Protein AF-A0A8T7DUD0-F1 (afdb_monomer_lite)

Radius of gyration: 13.98 Å; chains: 1; bounding box: 34×34×35 Å

Structure (mmCIF, N/CA/C/O backbone):
data_AF-A0A8T7DUD0-F1
#
_entry.id   AF-A0A8T7DUD0-F1
#
loop_
_atom_site.group_PDB
_atom_site.id
_atom_site.type_symbol
_atom_site.label_atom_id
_atom_site.label_alt_id
_atom_site.label_comp_id
_atom_site.label_asym_id
_atom_site.label_entity_id
_atom_site.label_seq_id
_atom_site.pdbx_PDB_ins_code
_atom_site.Cartn_x
_atom_site.Cartn_y
_atom_site.Cartn_z
_atom_site.occupancy
_atom_site.B_iso_or_equiv
_atom_site.auth_seq_id
_atom_site.auth_comp_id
_atom_site.auth_asym_id
_atom_site.auth_atom_id
_atom_site.pdbx_PDB_model_num
ATOM 1 N N . ILE A 1 1 ? -6.629 -14.025 -6.669 1.00 96.06 1 ILE A N 1
ATOM 2 C CA . ILE A 1 1 ? -5.928 -13.449 -5.497 1.00 96.06 1 ILE A CA 1
ATOM 3 C C . ILE A 1 1 ? -5.402 -14.623 -4.691 1.00 96.06 1 ILE A C 1
ATOM 5 O O . ILE A 1 1 ? -6.141 -15.592 -4.557 1.00 96.06 1 ILE A O 1
ATOM 9 N N . ARG A 1 2 ? -4.147 -14.584 -4.237 1.00 96.81 2 ARG A N 1
ATOM 10 C CA . ARG A 1 2 ? -3.570 -15.613 -3.361 1.00 96.81 2 ARG A CA 1
ATOM 11 C C . ARG A 1 2 ? -3.365 -14.993 -1.989 1.00 96.81 2 ARG A C 1
ATOM 13 O O . ARG A 1 2 ? -2.739 -13.949 -1.926 1.00 96.81 2 ARG A O 1
ATOM 20 N N . TYR A 1 3 ? -3.888 -15.617 -0.942 1.00 97.06 3 TYR A N 1
ATOM 21 C CA . TYR A 1 3 ? -3.708 -15.143 0.430 1.00 97.06 3 TYR A CA 1
ATOM 22 C C . TYR A 1 3 ? -2.426 -15.726 1.051 1.00 97.06 3 TYR A C 1
ATOM 24 O O . TYR A 1 3 ? -2.022 -16.822 0.651 1.00 97.06 3 TYR A O 1
ATOM 32 N N . PRO A 1 4 ? -1.788 -15.017 2.001 1.00 95.69 4 PRO A N 1
ATOM 33 C CA . PRO A 1 4 ? -0.630 -15.523 2.736 1.00 95.69 4 PRO A CA 1
ATOM 34 C C . PRO A 1 4 ? -0.976 -16.743 3.600 1.00 95.69 4 PRO A C 1
ATOM 36 O O . PRO A 1 4 ? -2.082 -16.853 4.140 1.00 95.69 4 PRO A O 1
ATOM 39 N N . GLU A 1 5 ? -0.006 -17.645 3.758 1.00 90.50 5 GLU A N 1
ATOM 40 C CA . GLU A 1 5 ? -0.090 -18.748 4.717 1.00 90.50 5 GLU A CA 1
ATOM 41 C C . GLU A 1 5 ? -0.125 -18.167 6.140 1.00 90.50 5 GLU A C 1
ATOM 43 O O . GLU A 1 5 ? 0.747 -17.391 6.515 1.00 90.50 5 GLU A O 1
ATOM 48 N N . GLY A 1 6 ? -1.170 -18.480 6.913 1.00 90.69 6 GLY A N 1
ATOM 49 C CA . GLY A 1 6 ? -1.410 -17.874 8.235 1.00 90.69 6 GLY A CA 1
ATOM 50 C C . GLY A 1 6 ? -2.392 -16.693 8.248 1.00 90.69 6 GLY A C 1
ATOM 51 O O . GLY A 1 6 ? -2.708 -16.174 9.319 1.00 90.69 6 GLY A O 1
ATOM 52 N N . GLY A 1 7 ? -2.938 -16.315 7.088 1.00 95.31 7 GLY A N 1
ATOM 53 C CA . GLY A 1 7 ? -3.961 -15.275 6.978 1.00 95.31 7 GLY A CA 1
ATOM 54 C C . GLY A 1 7 ? -3.394 -13.858 6.892 1.00 95.31 7 GLY A C 1
ATOM 55 O O . GLY A 1 7 ? -2.193 -13.624 6.989 1.00 95.31 7 GLY A O 1
ATOM 56 N N . ILE A 1 8 ? -4.277 -12.893 6.635 1.00 97.62 8 ILE A N 1
ATOM 57 C CA . ILE A 1 8 ? -3.888 -11.499 6.408 1.00 97.62 8 ILE A CA 1
ATOM 58 C C . ILE A 1 8 ? -3.551 -10.848 7.749 1.00 97.62 8 ILE A C 1
ATOM 60 O O . ILE A 1 8 ? -4.408 -10.737 8.623 1.00 97.62 8 ILE A O 1
ATOM 64 N N . GLN A 1 9 ? -2.312 -10.388 7.882 1.00 96.25 9 GLN A N 1
ATOM 65 C CA . GLN A 1 9 ? -1.797 -9.721 9.074 1.00 96.25 9 GLN A CA 1
ATOM 66 C C . GLN A 1 9 ? -1.108 -8.413 8.678 1.00 96.25 9 GLN A C 1
ATOM 68 O O . GLN A 1 9 ? -0.718 -8.237 7.522 1.00 96.25 9 GLN A O 1
ATOM 73 N N . LEU A 1 10 ? -0.985 -7.482 9.624 1.00 98.06 10 LEU A N 1
ATOM 74 C CA . LEU A 1 10 ? -0.204 -6.261 9.432 1.00 98.06 10 LEU A CA 1
ATOM 75 C C . LEU A 1 10 ? 1.274 -6.553 9.706 1.00 98.06 10 LEU A C 1
ATOM 77 O O . LEU A 1 10 ? 1.597 -7.214 10.690 1.00 98.06 10 LEU A O 1
ATOM 81 N N . GLY A 1 11 ? 2.153 -6.066 8.831 1.00 98.12 11 GLY A N 1
ATOM 82 C CA . GLY A 1 11 ? 3.600 -6.087 9.043 1.00 98.12 11 GLY A 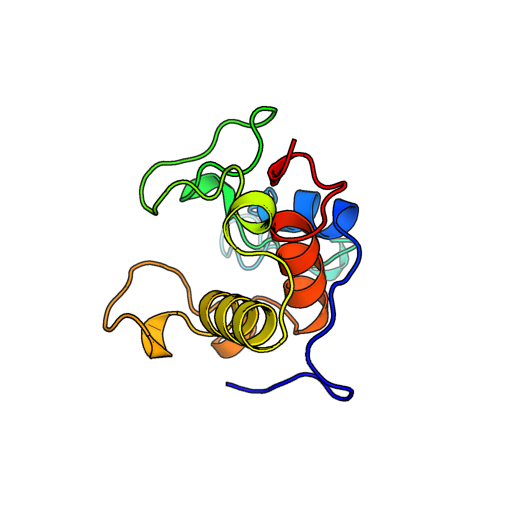CA 1
ATOM 83 C C . GLY A 1 11 ? 4.100 -4.866 9.825 1.00 98.12 11 GLY A C 1
ATOM 84 O O . GLY A 1 11 ? 3.358 -4.209 10.547 1.00 98.12 11 GLY A O 1
ATOM 85 N N . ASP A 1 12 ? 5.375 -4.528 9.640 1.00 98.50 12 ASP A N 1
ATOM 86 C CA . ASP A 1 12 ? 5.988 -3.287 10.135 1.00 98.50 12 ASP A CA 1
ATOM 87 C C . ASP A 1 12 ? 5.668 -2.088 9.218 1.00 98.50 12 ASP A C 1
ATOM 89 O O . ASP A 1 12 ? 6.030 -2.082 8.033 1.00 98.50 12 ASP A O 1
ATOM 93 N N . TRP A 1 13 ? 5.023 -1.053 9.768 1.00 98.56 13 TRP A N 1
ATOM 94 C CA . TRP A 1 13 ? 4.664 0.167 9.041 1.00 98.56 13 TRP A CA 1
ATOM 95 C C . TRP A 1 13 ? 5.878 0.976 8.567 1.00 98.56 13 TRP A C 1
ATOM 97 O O . TRP A 1 13 ? 5.764 1.702 7.577 1.00 98.56 13 TRP A O 1
ATOM 107 N N . LYS A 1 14 ? 7.037 0.871 9.228 1.00 98.31 14 LYS A N 1
ATOM 108 C CA . LYS A 1 14 ? 8.270 1.577 8.839 1.00 98.31 14 LYS A CA 1
ATOM 109 C C . LYS A 1 14 ? 8.828 1.013 7.541 1.00 98.31 14 LYS A C 1
ATOM 111 O O . LYS A 1 14 ? 9.183 1.777 6.650 1.00 98.31 14 LYS A O 1
ATOM 116 N N . ILE A 1 15 ? 8.820 -0.311 7.398 1.00 98.50 15 ILE A N 1
ATOM 117 C CA . ILE A 1 15 ? 9.162 -0.974 6.133 1.00 98.50 15 ILE A CA 1
ATOM 118 C C . ILE A 1 15 ? 8.125 -0.601 5.067 1.00 98.50 15 ILE A C 1
ATOM 120 O O . ILE A 1 15 ? 8.481 -0.211 3.954 1.00 98.50 15 ILE A O 1
ATOM 124 N N . GLY A 1 16 ? 6.837 -0.629 5.422 1.00 98.50 16 GLY A N 1
ATOM 125 C CA . GLY A 1 16 ? 5.747 -0.266 4.514 1.00 98.50 16 GLY A CA 1
ATOM 126 C C . GLY A 1 16 ? 5.851 1.154 3.972 1.00 98.50 16 GLY A C 1
ATOM 127 O O . GLY A 1 16 ? 5.592 1.389 2.794 1.00 98.50 16 GLY A O 1
ATOM 128 N N . ARG A 1 17 ? 6.284 2.093 4.813 1.00 98.06 17 ARG A N 1
ATOM 129 C CA . ARG A 1 17 ? 6.550 3.485 4.449 1.00 98.06 17 ARG A CA 1
ATOM 130 C C . ARG A 1 17 ? 7.622 3.601 3.368 1.00 98.06 17 ARG A C 1
ATOM 132 O O . ARG A 1 17 ? 7.461 4.395 2.438 1.00 98.06 17 ARG A O 1
ATOM 139 N N . GLU A 1 18 ? 8.709 2.846 3.486 1.00 97.56 18 GLU A N 1
ATOM 140 C CA . GLU A 1 18 ? 9.791 2.864 2.498 1.00 97.56 18 GLU A CA 1
ATOM 141 C C . GLU A 1 18 ? 9.383 2.157 1.204 1.00 97.56 18 GLU A C 1
ATOM 143 O O . GLU A 1 18 ? 9.602 2.698 0.120 1.00 97.56 18 GLU A O 1
ATOM 148 N N . LEU A 1 19 ? 8.676 1.028 1.293 1.00 97.94 19 LEU A N 1
ATOM 149 C CA . LEU A 1 19 ? 8.105 0.347 0.126 1.00 97.94 19 LEU A CA 1
ATOM 150 C C . LEU A 1 19 ? 7.101 1.227 -0.629 1.00 97.94 19 LEU A C 1
ATOM 152 O O . LEU A 1 19 ? 7.121 1.268 -1.858 1.00 97.94 19 LEU A O 1
ATOM 156 N N . ALA A 1 20 ? 6.243 1.956 0.087 1.00 98.19 20 ALA A N 1
ATOM 157 C CA . ALA A 1 20 ? 5.249 2.847 -0.507 1.00 98.19 20 ALA A CA 1
ATOM 158 C C . ALA A 1 20 ? 5.875 4.060 -1.217 1.00 98.19 20 ALA A C 1
ATOM 160 O O . ALA A 1 20 ? 5.265 4.623 -2.127 1.00 98.19 20 ALA A O 1
ATOM 161 N N . TRP A 1 21 ? 7.070 4.481 -0.803 1.00 97.31 21 TRP A N 1
ATOM 162 C CA . TRP A 1 21 ? 7.804 5.597 -1.404 1.00 97.31 21 TRP A CA 1
ATOM 163 C C . TRP A 1 21 ? 8.736 5.170 -2.532 1.00 97.31 21 TRP A C 1
ATOM 165 O O . TRP A 1 21 ? 8.907 5.899 -3.505 1.00 97.31 21 TRP A O 1
ATOM 175 N N . SER A 1 22 ? 9.341 3.994 -2.410 1.00 95.56 22 SER A N 1
ATOM 176 C CA . SER A 1 22 ? 10.313 3.505 -3.375 1.00 95.56 22 SER A CA 1
ATOM 177 C C . SER A 1 22 ? 9.671 3.270 -4.747 1.00 95.56 22 SER A C 1
ATOM 179 O O . SER A 1 22 ? 8.690 2.540 -4.881 1.00 95.56 22 SER A O 1
ATOM 181 N N . GLY A 1 23 ? 10.260 3.877 -5.779 1.00 93.31 23 GLY A N 1
ATOM 182 C CA . GLY A 1 23 ? 9.992 3.581 -7.190 1.00 93.31 23 GLY A CA 1
ATOM 183 C C . GLY A 1 23 ? 11.011 2.619 -7.812 1.00 93.31 23 GLY A C 1
ATOM 184 O O . GLY A 1 23 ? 11.103 2.532 -9.034 1.00 93.31 23 GLY A O 1
ATOM 185 N N . PHE A 1 24 ? 11.842 1.965 -6.993 1.00 94.06 24 PHE A N 1
ATOM 186 C CA . PHE A 1 24 ? 12.879 1.044 -7.455 1.00 94.06 24 PHE A CA 1
ATOM 187 C C . PHE A 1 24 ? 12.293 -0.310 -7.878 1.00 94.06 24 PHE A C 1
ATOM 189 O O . PHE A 1 24 ? 11.463 -0.871 -7.164 1.00 94.06 24 PHE A O 1
ATOM 196 N N . GLY A 1 25 ? 12.798 -0.874 -8.978 1.00 92.62 25 GLY A N 1
ATOM 197 C CA . GLY A 1 25 ? 12.539 -2.247 -9.394 1.00 92.62 25 GLY A CA 1
ATOM 198 C C . GLY A 1 25 ? 12.050 -2.366 -10.837 1.00 92.62 25 GLY A C 1
ATOM 199 O O . GLY A 1 25 ? 11.258 -1.560 -11.317 1.00 92.62 25 GLY A O 1
ATOM 200 N N . TYR A 1 26 ? 12.492 -3.434 -11.511 1.00 91.94 26 TYR A N 1
ATOM 201 C CA . TYR A 1 26 ? 12.010 -3.881 -12.828 1.00 91.94 26 TYR A CA 1
ATOM 202 C C . TYR A 1 26 ? 12.257 -2.902 -13.985 1.00 91.94 26 TYR A C 1
ATOM 204 O O . TYR A 1 26 ? 11.754 -3.120 -15.090 1.00 91.94 26 TYR A O 1
ATOM 212 N N . ARG A 1 27 ? 13.054 -1.846 -13.787 1.00 91.38 27 ARG A N 1
ATOM 213 C CA . ARG A 1 27 ? 13.469 -0.977 -14.891 1.00 91.38 27 ARG A CA 1
ATOM 214 C C . ARG A 1 27 ? 14.451 -1.727 -15.784 1.00 91.38 27 ARG A C 1
ATOM 216 O O . ARG A 1 27 ? 15.419 -2.318 -15.307 1.00 91.38 27 ARG A O 1
ATOM 223 N N . VAL A 1 28 ? 14.196 -1.667 -17.087 1.00 86.56 28 VAL A N 1
ATOM 224 C CA . VAL A 1 28 ? 15.050 -2.216 -18.147 1.00 86.56 28 VAL A CA 1
ATOM 225 C C . VAL A 1 28 ? 15.549 -1.064 -19.020 1.00 86.56 28 VAL A C 1
ATOM 227 O O . VAL A 1 28 ? 14.792 -0.141 -19.319 1.00 86.56 28 VAL A O 1
ATOM 230 N N . GLY A 1 29 ? 16.830 -1.067 -19.393 1.00 84.88 29 GLY A N 1
ATOM 231 C CA . GLY A 1 29 ? 17.438 0.021 -20.166 1.00 84.88 29 GLY A CA 1
ATOM 232 C C . GLY A 1 29 ? 18.954 0.077 -19.996 1.00 84.88 29 GLY A C 1
ATOM 233 O O . GLY A 1 29 ? 19.595 -0.954 -19.828 1.00 84.88 29 GLY A O 1
ATOM 234 N N . HIS A 1 30 ? 19.536 1.282 -20.001 1.00 82.25 30 HIS A N 1
ATOM 235 C CA . HIS A 1 30 ? 20.989 1.460 -19.823 1.00 82.25 30 HIS A CA 1
ATOM 2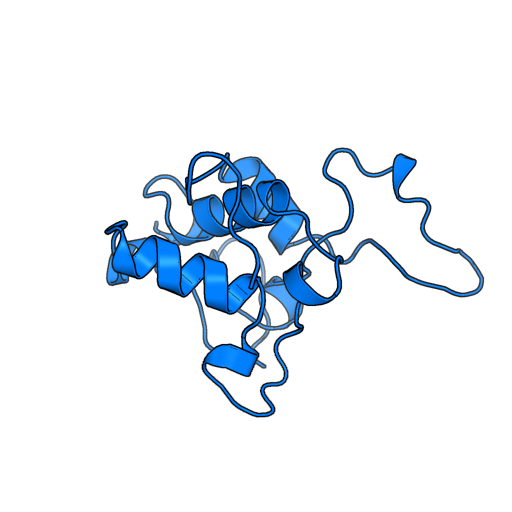36 C C . HIS A 1 30 ? 21.495 0.988 -18.448 1.00 82.25 30 HIS A C 1
ATOM 238 O O . HIS A 1 30 ? 22.669 0.663 -18.303 1.00 82.25 30 HIS A O 1
ATOM 244 N N . LYS A 1 31 ? 20.613 0.949 -17.440 1.00 84.12 31 LYS A N 1
ATOM 245 C CA . LYS A 1 31 ? 20.877 0.373 -16.120 1.00 84.12 31 LYS A CA 1
ATOM 246 C C . LYS A 1 31 ? 19.676 -0.471 -15.703 1.00 84.12 31 LYS A C 1
ATOM 248 O O . LYS A 1 31 ? 18.648 0.081 -15.317 1.00 84.12 31 LYS A O 1
ATOM 253 N N . THR A 1 32 ? 19.812 -1.787 -15.820 1.00 90.44 32 THR A N 1
ATOM 254 C CA . THR A 1 32 ? 18.816 -2.742 -15.324 1.00 90.44 32 THR A CA 1
ATOM 255 C C . THR A 1 32 ? 18.858 -2.779 -13.801 1.00 90.44 32 THR A C 1
ATOM 257 O O . THR A 1 32 ? 19.942 -2.763 -13.213 1.00 90.44 32 THR A O 1
ATOM 260 N N . ASP A 1 33 ? 17.690 -2.806 -13.163 1.00 91.62 33 ASP A N 1
ATOM 261 C CA . ASP A 1 33 ? 17.612 -2.941 -11.709 1.00 91.62 33 ASP A CA 1
ATOM 262 C C . ASP A 1 33 ? 18.059 -4.340 -11.261 1.00 91.62 33 ASP A C 1
ATOM 264 O O . ASP A 1 33 ? 17.551 -5.348 -11.748 1.00 91.62 33 ASP A O 1
ATOM 268 N N . ASP A 1 34 ? 18.981 -4.383 -10.298 1.00 89.81 34 ASP A N 1
ATOM 269 C CA . ASP A 1 34 ? 19.369 -5.596 -9.578 1.00 89.81 34 ASP A CA 1
ATOM 270 C C . ASP A 1 34 ? 18.625 -5.637 -8.242 1.00 89.81 34 ASP A C 1
ATOM 272 O O . ASP A 1 34 ? 18.926 -4.881 -7.314 1.00 89.81 34 ASP A O 1
ATOM 276 N N . HIS A 1 35 ? 17.618 -6.505 -8.152 1.00 89.00 35 HIS A N 1
ATOM 277 C CA . HIS A 1 35 ? 16.776 -6.611 -6.962 1.00 89.00 35 HIS A CA 1
ATOM 278 C C . HIS A 1 35 ? 17.516 -7.139 -5.732 1.00 89.00 35 HIS A C 1
ATOM 280 O O . HIS A 1 35 ? 17.043 -6.894 -4.626 1.00 89.00 35 HIS A O 1
ATOM 286 N N . SER A 1 36 ? 18.674 -7.791 -5.891 1.00 86.69 36 SER A N 1
ATOM 287 C CA . SER A 1 36 ? 19.479 -8.262 -4.753 1.00 86.69 36 SER A CA 1
ATOM 288 C C . SER A 1 36 ? 20.074 -7.116 -3.926 1.00 86.69 36 SER A C 1
ATOM 290 O O . SER A 1 36 ? 20.455 -7.313 -2.775 1.00 86.69 36 SER A O 1
ATOM 292 N N . LEU A 1 37 ? 20.108 -5.905 -4.490 1.00 85.81 37 LEU A N 1
ATOM 293 C CA . LEU A 1 37 ? 20.613 -4.702 -3.832 1.00 85.81 37 LEU A CA 1
ATOM 294 C C . LEU A 1 37 ? 19.555 -3.986 -2.980 1.00 85.81 37 LEU A C 1
ATOM 296 O O . LEU A 1 37 ? 19.887 -3.021 -2.291 1.00 85.81 37 LEU A O 1
ATOM 300 N N . ALA A 1 38 ? 18.289 -4.405 -3.040 1.00 87.44 38 ALA A N 1
ATOM 301 C CA . ALA A 1 38 ? 17.211 -3.789 -2.277 1.00 87.44 38 ALA A CA 1
ATOM 302 C C . ALA A 1 38 ? 16.885 -4.611 -1.029 1.00 87.44 38 ALA A C 1
ATOM 304 O O . ALA A 1 38 ? 16.337 -5.703 -1.138 1.00 87.44 38 ALA A O 1
ATOM 305 N N . GLU A 1 39 ? 17.148 -4.040 0.151 1.00 89.00 39 GLU A N 1
ATOM 306 C CA . GLU A 1 39 ? 16.913 -4.669 1.462 1.00 89.00 39 GLU A CA 1
ATOM 307 C C . GLU A 1 39 ? 15.508 -5.276 1.591 1.00 89.00 39 GLU A C 1
ATOM 309 O O . GLU A 1 39 ? 15.361 -6.424 1.994 1.00 89.00 39 GLU A O 1
ATOM 314 N N . ASN A 1 40 ? 14.485 -4.523 1.177 1.00 91.50 40 ASN A N 1
ATOM 315 C CA . ASN A 1 40 ? 13.083 -4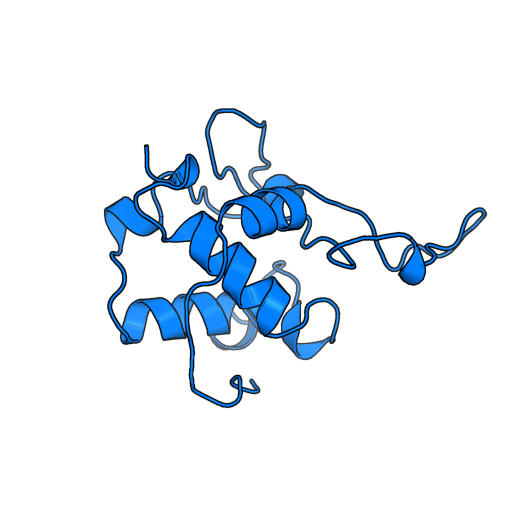.939 1.243 1.00 91.50 40 ASN A CA 1
ATOM 316 C C . ASN A 1 40 ? 12.496 -5.274 -0.138 1.00 91.50 40 ASN A C 1
ATOM 318 O O . ASN A 1 40 ? 11.279 -5.379 -0.271 1.00 91.50 40 ASN A O 1
ATOM 322 N N . GLY A 1 41 ? 13.331 -5.410 -1.174 1.00 91.56 41 GLY A N 1
ATOM 323 C CA . GLY A 1 41 ? 12.909 -5.679 -2.550 1.00 91.56 41 GLY A CA 1
ATOM 324 C C . GLY A 1 41 ? 12.334 -4.468 -3.313 1.00 91.56 41 GLY A C 1
ATOM 325 O O . GLY A 1 41 ? 12.535 -3.314 -2.921 1.00 91.56 41 GLY A O 1
ATOM 326 N N . PRO A 1 42 ? 11.652 -4.715 -4.449 1.00 93.19 42 PRO A N 1
ATOM 327 C CA . PRO A 1 42 ? 11.034 -3.678 -5.277 1.00 93.19 42 PRO A CA 1
ATOM 328 C C . PRO A 1 42 ? 9.995 -2.844 -4.522 1.00 93.19 42 PRO A C 1
ATOM 330 O O . PRO A 1 42 ? 9.265 -3.354 -3.673 1.00 93.19 42 PRO A O 1
ATOM 333 N N . GLY A 1 43 ? 9.907 -1.561 -4.859 1.00 95.00 43 GLY A N 1
ATOM 334 C CA . GLY A 1 43 ? 8.952 -0.636 -4.263 1.00 95.00 43 GLY A CA 1
ATOM 335 C C . GLY A 1 43 ? 7.573 -0.666 -4.926 1.00 95.00 43 GLY A C 1
ATOM 336 O O . GLY A 1 43 ? 7.419 -1.019 -6.095 1.00 95.00 43 GLY A O 1
ATOM 337 N N . GLY A 1 44 ? 6.552 -0.261 -4.171 1.00 96.44 44 GLY A N 1
ATOM 338 C CA . GLY A 1 44 ? 5.173 -0.140 -4.650 1.00 96.44 44 GLY A CA 1
ATOM 339 C C . GLY A 1 44 ? 4.866 1.193 -5.338 1.00 96.44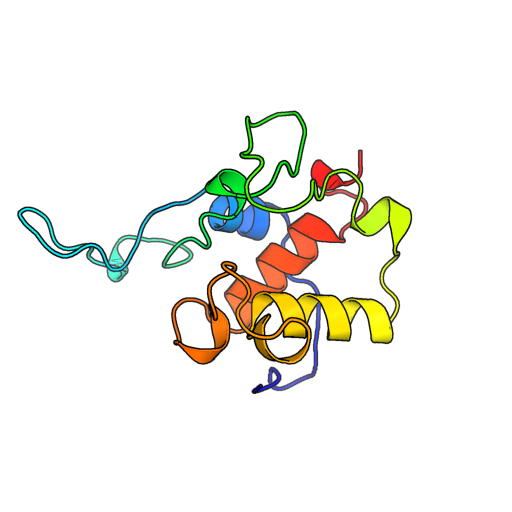 44 GLY A C 1
ATOM 340 O O . GLY A 1 44 ? 3.820 1.313 -5.975 1.00 96.44 44 GLY A O 1
ATOM 341 N N . ASN A 1 45 ? 5.749 2.193 -5.208 1.00 97.06 45 ASN A N 1
ATOM 342 C CA . ASN A 1 45 ? 5.617 3.534 -5.789 1.00 97.06 45 ASN A CA 1
ATOM 343 C C . ASN A 1 45 ? 4.252 4.211 -5.523 1.00 97.06 45 ASN A C 1
ATOM 345 O O . ASN A 1 45 ? 3.725 4.954 -6.354 1.00 97.06 45 ASN A O 1
ATOM 349 N N . CYS A 1 46 ? 3.651 3.934 -4.364 1.00 98.44 46 CYS A N 1
ATOM 350 C CA . CYS A 1 46 ? 2.300 4.353 -3.996 1.00 98.44 46 CYS A CA 1
ATOM 351 C C . CYS A 1 46 ? 2.146 5.881 -3.994 1.00 98.44 46 CYS A C 1
ATOM 353 O O . CYS A 1 46 ? 1.124 6.399 -4.450 1.00 98.44 46 CYS A O 1
ATOM 355 N N . TYR A 1 47 ? 3.175 6.598 -3.528 1.00 98.38 47 TYR A N 1
ATOM 356 C CA . TYR A 1 47 ? 3.193 8.064 -3.491 1.00 98.38 47 TYR A CA 1
ATOM 357 C C . TYR A 1 47 ? 3.097 8.713 -4.875 1.00 98.38 47 TYR A C 1
ATOM 359 O O . TYR A 1 47 ? 2.617 9.834 -4.976 1.00 98.38 47 TYR A O 1
ATOM 367 N N . ASN A 1 48 ? 3.473 8.030 -5.958 1.00 97.44 48 ASN A N 1
ATOM 368 C CA . ASN A 1 48 ? 3.352 8.595 -7.305 1.00 97.44 48 ASN A CA 1
ATOM 369 C C . ASN A 1 48 ? 1.884 8.783 -7.740 1.00 97.44 48 ASN A C 1
ATOM 371 O O . ASN A 1 48 ? 1.593 9.587 -8.623 1.00 97.44 48 ASN A O 1
ATOM 375 N N . CYS A 1 49 ? 0.953 8.058 -7.110 1.00 98.44 49 CYS A N 1
ATOM 376 C CA . CYS A 1 49 ? -0.471 8.108 -7.438 1.00 98.44 49 CYS A CA 1
ATOM 377 C C . CYS A 1 49 ? -1.341 8.647 -6.299 1.00 98.44 49 CYS A C 1
ATOM 379 O O . CYS A 1 49 ? -2.392 9.213 -6.587 1.00 98.44 49 CYS A O 1
ATOM 381 N N . HIS A 1 50 ? -0.932 8.463 -5.044 1.00 98.69 50 HIS A N 1
ATOM 382 C CA . HIS A 1 50 ? -1.732 8.785 -3.865 1.00 98.69 50 HIS A CA 1
ATOM 383 C C . HIS A 1 50 ? -0.984 9.732 -2.927 1.00 98.69 50 HIS A C 1
ATOM 385 O O . HIS A 1 50 ? 0.219 9.588 -2.720 1.00 98.69 50 HIS A O 1
ATOM 391 N N . GLN A 1 51 ? -1.713 10.625 -2.263 1.00 98.44 51 GLN A N 1
ATOM 392 C CA . GLN A 1 51 ? -1.244 11.262 -1.034 1.00 98.44 51 GLN A CA 1
ATOM 393 C C . GLN A 1 51 ? -1.459 10.307 0.149 1.00 98.44 51 GLN A C 1
ATOM 395 O O . GLN A 1 51 ? -2.589 9.870 0.365 1.00 98.44 51 GLN A O 1
ATOM 400 N N . LEU A 1 52 ? -0.403 9.976 0.907 1.00 98.38 52 LEU A N 1
ATOM 401 C CA . LEU A 1 52 ? -0.477 9.094 2.085 1.00 98.38 52 LEU A CA 1
ATOM 402 C C . LEU A 1 52 ? -0.263 9.886 3.385 1.00 98.38 52 LEU A C 1
ATOM 404 O O . LEU A 1 52 ? -1.215 10.468 3.896 1.00 98.3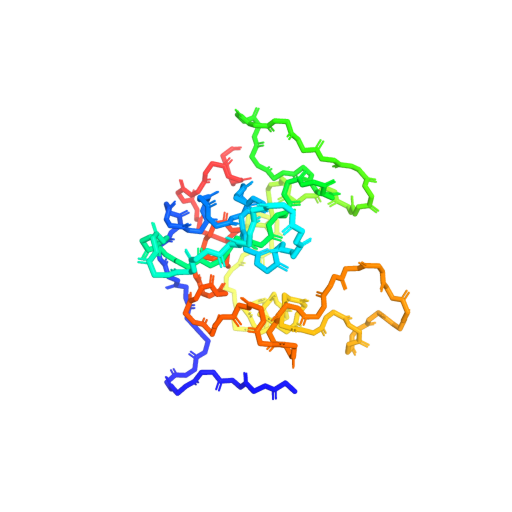8 52 LEU A O 1
ATOM 408 N N . ALA A 1 53 ? 0.958 9.945 3.918 1.00 97.31 53 ALA A N 1
ATOM 409 C CA . ALA A 1 53 ? 1.295 10.809 5.051 1.00 97.31 53 ALA A CA 1
ATOM 410 C C . ALA A 1 53 ? 1.648 12.223 4.567 1.00 97.31 53 ALA A C 1
ATOM 412 O O . ALA A 1 53 ? 1.919 12.430 3.387 1.00 97.31 53 ALA A O 1
ATOM 413 N N . THR A 1 54 ? 1.625 13.208 5.462 1.00 91.88 54 THR A N 1
ATOM 414 C CA . THR A 1 54 ? 1.835 14.631 5.125 1.00 91.88 54 THR A CA 1
ATOM 415 C C . THR A 1 54 ? 3.304 15.049 5.061 1.00 91.88 54 THR A C 1
ATOM 417 O O . THR A 1 54 ? 3.607 16.169 4.661 1.00 91.88 54 THR A O 1
ATOM 420 N N . ASP A 1 55 ? 4.226 14.158 5.420 1.00 92.56 55 ASP A N 1
ATOM 421 C CA . ASP A 1 55 ? 5.668 14.410 5.425 1.00 92.56 55 ASP A CA 1
ATOM 422 C C . ASP A 1 55 ? 6.360 14.096 4.087 1.00 92.56 55 ASP A C 1
ATOM 424 O O . ASP A 1 55 ? 7.557 14.344 3.928 1.00 92.56 55 ASP A O 1
ATOM 428 N N . ARG A 1 56 ? 5.614 13.571 3.110 1.00 93.81 56 ARG A N 1
ATOM 429 C CA . ARG A 1 56 ? 6.052 13.343 1.729 1.00 93.81 56 ARG A CA 1
ATOM 430 C C . ARG A 1 56 ? 4.975 13.833 0.762 1.00 93.81 56 ARG A C 1
ATOM 432 O O . ARG A 1 56 ? 3.782 13.650 0.997 1.00 93.81 56 ARG A O 1
ATOM 439 N N . THR A 1 57 ? 5.392 14.428 -0.351 1.00 95.31 57 THR A N 1
ATOM 440 C CA . THR A 1 57 ? 4.466 14.846 -1.412 1.00 95.31 57 THR A CA 1
ATOM 441 C C . THR A 1 57 ? 3.984 13.625 -2.186 1.00 95.31 57 THR A C 1
ATOM 443 O O . THR A 1 57 ? 4.802 12.862 -2.701 1.00 95.31 57 THR A O 1
ATOM 446 N N . GLY A 1 58 ? 2.668 13.443 -2.269 1.00 97.31 58 GLY A N 1
ATOM 447 C CA . GLY A 1 58 ? 2.037 12.414 -3.086 1.00 97.31 58 GLY A CA 1
ATOM 448 C C . GLY A 1 58 ? 1.338 12.969 -4.324 1.00 97.31 58 GLY A C 1
ATOM 449 O O . GLY A 1 58 ? 1.104 14.170 -4.456 1.00 97.31 58 GLY A O 1
ATOM 450 N N . GLY A 1 59 ? 1.016 12.066 -5.244 1.00 97.00 59 GLY A N 1
ATOM 451 C CA . GLY A 1 59 ? 0.255 12.341 -6.454 1.00 97.00 59 GLY A CA 1
ATOM 452 C C . GLY A 1 59 ? -1.258 12.345 -6.226 1.00 97.00 59 GLY A C 1
ATOM 453 O O . GLY A 1 59 ? -1.756 12.109 -5.124 1.00 97.00 59 GLY A O 1
ATOM 454 N N . ASN A 1 60 ? -1.992 12.599 -7.309 1.00 97.50 60 ASN A N 1
ATOM 455 C CA . ASN A 1 60 ? -3.452 12.736 -7.324 1.00 97.50 60 ASN A CA 1
ATOM 456 C C . ASN A 1 60 ? -4.133 11.933 -8.449 1.00 97.50 60 ASN A C 1
ATOM 458 O O . ASN A 1 60 ? -5.267 12.231 -8.818 1.00 97.50 60 ASN A O 1
ATOM 462 N N . ILE A 1 61 ? -3.447 10.930 -9.011 1.00 98.06 61 ILE A N 1
ATOM 463 C CA . ILE A 1 61 ? -4.041 10.007 -9.994 1.00 98.06 61 ILE A CA 1
ATOM 464 C C . ILE A 1 61 ? -5.082 9.116 -9.303 1.00 98.06 61 ILE A C 1
ATOM 466 O O . ILE A 1 61 ? -6.152 8.855 -9.848 1.00 98.06 61 ILE A O 1
ATOM 470 N N . GLY A 1 62 ? -4.757 8.639 -8.101 1.00 97.62 62 GLY A N 1
ATOM 471 C CA . GLY A 1 62 ? -5.669 7.926 -7.218 1.00 97.62 62 GLY A CA 1
ATOM 472 C C . GLY A 1 62 ? -6.205 8.827 -6.099 1.00 97.62 62 GLY A C 1
ATOM 473 O O . GLY A 1 62 ? -5.710 9.936 -5.892 1.00 97.62 62 GLY A O 1
ATOM 474 N N . PRO A 1 63 ? -7.211 8.359 -5.339 1.00 97.25 63 PRO A N 1
ATOM 475 C CA . PRO A 1 63 ? -7.739 9.104 -4.199 1.00 97.25 63 PRO A CA 1
ATOM 476 C C . PRO A 1 63 ? -6.677 9.289 -3.103 1.00 97.25 63 PRO A C 1
ATOM 478 O O . PRO A 1 63 ? -5.812 8.422 -2.945 1.00 97.25 63 PRO A O 1
ATOM 481 N N . PRO A 1 64 ? -6.755 10.358 -2.293 1.00 97.75 64 PRO A N 1
ATOM 482 C CA . PRO A 1 64 ? -5.914 10.471 -1.110 1.00 97.75 64 PRO A CA 1
ATOM 483 C C . PRO A 1 64 ? -6.207 9.321 -0.137 1.00 97.75 64 PRO A C 1
ATOM 485 O O . PRO A 1 64 ? -7.353 8.903 0.039 1.00 97.75 64 PRO A O 1
ATOM 488 N N . LEU A 1 65 ? -5.152 8.819 0.496 1.00 98.56 65 LEU A N 1
ATOM 489 C CA . LEU A 1 65 ? -5.179 7.758 1.504 1.00 98.56 65 LEU A CA 1
ATOM 490 C C . LEU A 1 65 ? -4.743 8.274 2.886 1.00 98.56 65 LEU A C 1
ATOM 492 O O . LEU A 1 65 ? -4.557 7.488 3.810 1.00 98.56 65 LEU A O 1
ATOM 496 N N . THR A 1 66 ? -4.583 9.588 3.054 1.00 98.25 66 THR A N 1
ATOM 497 C CA . THR A 1 66 ? -4.360 10.204 4.367 1.00 98.25 66 THR A CA 1
ATOM 498 C C . THR A 1 66 ? -5.500 9.846 5.320 1.00 98.25 66 THR A C 1
ATOM 500 O O . THR A 1 66 ? -6.676 9.966 4.978 1.00 98.25 66 THR A O 1
ATOM 503 N N . GLY A 1 67 ? -5.154 9.374 6.515 1.00 98.06 67 GLY A N 1
ATOM 504 C CA . GLY A 1 67 ? -6.098 8.921 7.532 1.00 98.06 67 GLY A CA 1
ATOM 505 C C . GLY A 1 67 ? -6.800 7.597 7.218 1.00 98.06 67 GLY A C 1
ATOM 506 O O . GLY A 1 67 ? -7.834 7.327 7.826 1.00 98.06 67 GLY A O 1
ATOM 507 N N . TYR A 1 68 ? -6.302 6.778 6.281 1.00 98.62 68 TYR A N 1
ATOM 508 C CA . TYR A 1 68 ? -6.987 5.554 5.840 1.00 98.62 68 TYR A CA 1
ATOM 509 C C . TYR A 1 68 ? -7.371 4.620 7.000 1.00 98.62 68 TYR A C 1
ATOM 511 O O . TYR A 1 68 ? -8.542 4.257 7.134 1.00 98.62 68 TYR A O 1
ATOM 519 N N . GLY A 1 69 ? -6.415 4.273 7.864 1.00 98.06 69 GLY A N 1
ATOM 520 C CA . GLY A 1 69 ? -6.643 3.471 9.067 1.00 98.06 69 GLY A CA 1
ATOM 521 C C . GLY A 1 69 ? -7.516 4.178 10.096 1.00 98.06 69 GLY A C 1
ATOM 522 O O . GLY A 1 69 ? -8.433 3.564 10.636 1.00 98.06 69 GLY A O 1
ATOM 523 N N . LYS A 1 70 ? -7.323 5.485 10.302 1.00 97.75 70 LYS A N 1
ATOM 524 C CA . LYS A 1 70 ? -8.155 6.293 11.215 1.00 97.75 70 LYS A CA 1
ATOM 525 C C . LYS A 1 70 ? -9.638 6.288 10.822 1.00 97.75 70 LYS A C 1
ATOM 527 O O . LYS A 1 70 ? -10.500 6.291 11.695 1.00 97.75 70 LYS A O 1
ATOM 532 N N . LEU A 1 71 ? -9.934 6.271 9.522 1.00 97.75 71 LEU A N 1
ATOM 533 C CA . LEU A 1 71 ? -11.300 6.285 8.989 1.00 97.75 71 LEU A CA 1
ATOM 534 C C . LEU A 1 71 ? -11.942 4.895 8.913 1.00 97.75 71 LEU A C 1
ATOM 536 O O . LEU A 1 71 ? -13.166 4.792 8.962 1.00 97.75 71 LEU A O 1
ATOM 540 N N . ARG A 1 72 ? -11.146 3.835 8.736 1.00 97.62 72 ARG A N 1
ATOM 541 C CA . ARG A 1 72 ? -11.655 2.487 8.425 1.00 97.62 72 ARG A CA 1
ATOM 542 C C . ARG A 1 72 ? -11.461 1.469 9.548 1.00 97.62 72 ARG A C 1
ATOM 544 O O . ARG A 1 72 ? -12.194 0.486 9.593 1.00 97.62 72 ARG A O 1
ATOM 551 N N . GLY A 1 73 ? -10.512 1.695 10.451 1.00 96.44 73 GLY A N 1
ATOM 552 C CA . GLY A 1 73 ? -10.107 0.731 11.470 1.00 96.44 73 GLY A CA 1
ATOM 553 C C . GLY A 1 73 ? -9.394 -0.493 10.885 1.00 96.44 73 GLY A C 1
ATOM 554 O O . GLY A 1 73 ? -8.968 -0.499 9.733 1.00 96.44 73 GLY A O 1
ATOM 555 N N . THR A 1 74 ? -9.267 -1.544 11.696 1.00 96.75 74 THR A N 1
ATOM 556 C CA . THR A 1 74 ? -8.480 -2.756 11.395 1.00 96.75 74 THR A CA 1
ATOM 557 C C . THR A 1 74 ? -9.297 -4.045 11.518 1.00 96.75 74 THR A C 1
ATOM 559 O O . THR A 1 74 ? -8.765 -5.105 11.839 1.00 96.75 74 THR A O 1
ATOM 562 N N . SER A 1 75 ? -10.608 -3.980 11.269 1.00 97.38 75 SER A N 1
ATOM 563 C CA . SER A 1 75 ? -11.454 -5.179 11.265 1.00 97.38 75 SER A CA 1
ATOM 564 C C . SER A 1 75 ? -11.054 -6.142 10.140 1.00 97.38 75 SER A C 1
ATOM 566 O O . SER A 1 75 ? -10.530 -5.727 9.106 1.00 97.38 75 SER A O 1
ATOM 568 N N . GLU A 1 76 ? -11.337 -7.434 10.311 1.00 97.44 76 GLU A N 1
ATOM 569 C CA . GLU A 1 76 ? -11.010 -8.466 9.317 1.00 97.44 76 GLU A CA 1
ATOM 570 C C . GLU A 1 76 ? -11.520 -8.133 7.895 1.00 97.44 76 GLU A C 1
ATOM 572 O O . GLU A 1 76 ? -10.733 -8.250 6.950 1.00 97.44 76 GLU A O 1
ATOM 577 N N . PRO A 1 77 ? -12.755 -7.619 7.691 1.00 98.00 77 PRO A N 1
ATOM 578 C CA . PRO A 1 77 ? -13.199 -7.194 6.363 1.00 98.00 77 PRO A CA 1
ATOM 579 C C . PRO A 1 77 ? -12.353 -6.066 5.760 1.00 98.00 77 PRO A C 1
ATOM 581 O O . PRO A 1 77 ? -12.136 -6.049 4.550 1.00 98.00 77 PRO A O 1
ATOM 584 N N . ILE A 1 78 ? -11.861 -5.133 6.582 1.00 98.31 78 ILE A N 1
ATOM 585 C CA . ILE A 1 78 ? -11.018 -4.021 6.127 1.00 98.31 78 ILE A CA 1
ATOM 586 C C . ILE A 1 78 ? -9.612 -4.504 5.793 1.00 98.31 78 ILE A C 1
ATOM 588 O O . ILE A 1 78 ? -9.082 -4.116 4.750 1.00 98.31 78 ILE A O 1
ATOM 592 N N . LEU A 1 79 ? -9.028 -5.380 6.613 1.00 98.38 79 LEU A N 1
ATOM 593 C CA . LEU A 1 79 ? -7.752 -6.025 6.300 1.00 98.38 79 LEU A CA 1
ATOM 594 C C . LEU A 1 79 ? -7.846 -6.771 4.968 1.00 98.38 79 LEU A C 1
ATOM 596 O O . LEU A 1 79 ? -7.025 -6.550 4.077 1.00 98.38 79 LEU A O 1
ATOM 600 N N . LYS A 1 80 ? -8.898 -7.576 4.797 1.00 98.44 80 LYS A N 1
ATOM 601 C CA . LYS A 1 80 ? -9.156 -8.319 3.564 1.00 98.44 80 LYS A CA 1
ATOM 602 C C . LYS A 1 80 ? -9.310 -7.400 2.357 1.00 98.44 80 LYS A C 1
ATOM 604 O O . LYS A 1 80 ? -8.588 -7.566 1.379 1.00 98.44 80 LYS A O 1
ATOM 609 N N . TYR A 1 81 ? -10.189 -6.405 2.438 1.00 98.56 81 TYR A N 1
ATOM 610 C CA . TYR A 1 81 ? -10.396 -5.443 1.355 1.00 98.56 81 TYR A CA 1
ATOM 611 C C . TYR A 1 81 ? -9.098 -4.718 0.974 1.00 98.56 81 TYR A C 1
ATOM 613 O O . TYR A 1 81 ? -8.760 -4.623 -0.203 1.00 98.56 81 TYR A O 1
ATOM 621 N N . THR A 1 82 ? -8.340 -4.242 1.964 1.00 98.62 82 THR A N 1
ATOM 622 C CA . THR A 1 82 ? -7.095 -3.496 1.730 1.00 98.62 82 THR A CA 1
ATOM 623 C C . THR A 1 82 ? -6.047 -4.379 1.056 1.00 98.62 82 THR A C 1
ATOM 625 O O . THR A 1 82 ? -5.453 -3.970 0.058 1.00 98.62 82 THR A O 1
ATOM 628 N N . TYR A 1 83 ? -5.864 -5.609 1.549 1.00 98.75 83 TYR A N 1
ATOM 629 C CA . TYR A 1 83 ? -4.973 -6.594 0.937 1.00 98.75 83 TYR A CA 1
ATOM 630 C C . TYR A 1 83 ? -5.359 -6.868 -0.516 1.00 98.75 83 TYR A C 1
ATOM 632 O O . TYR A 1 83 ? -4.516 -6.811 -1.407 1.00 98.75 83 TYR A O 1
ATOM 640 N N . GLU A 1 84 ? -6.636 -7.145 -0.773 1.00 98.62 84 GLU A N 1
ATOM 641 C CA . GLU A 1 84 ? -7.122 -7.507 -2.102 1.00 98.62 84 GLU A CA 1
ATOM 642 C C . GLU A 1 84 ? -7.006 -6.354 -3.103 1.00 98.62 84 GLU A C 1
ATOM 644 O O . GLU A 1 84 ? -6.626 -6.593 -4.250 1.00 98.62 84 GLU A O 1
ATOM 649 N N . VAL A 1 85 ? -7.250 -5.110 -2.674 1.00 98.56 85 VAL A N 1
ATOM 650 C CA . VAL A 1 85 ? -7.044 -3.919 -3.511 1.00 98.56 85 VAL A CA 1
ATOM 651 C C . VAL A 1 85 ? -5.565 -3.731 -3.855 1.00 98.56 85 VAL A C 1
ATOM 653 O O . VAL A 1 85 ? -5.256 -3.469 -5.012 1.00 98.56 85 VAL A O 1
ATOM 656 N N . ILE A 1 86 ? -4.637 -3.907 -2.909 1.00 98.50 86 ILE A N 1
ATOM 657 C CA . ILE A 1 86 ? -3.194 -3.818 -3.208 1.00 98.50 86 ILE A CA 1
ATOM 658 C C . ILE A 1 86 ? -2.750 -4.989 -4.102 1.00 98.50 86 ILE A C 1
ATOM 660 O O . ILE A 1 86 ? -1.982 -4.808 -5.049 1.00 98.50 86 ILE A O 1
ATOM 664 N N . TYR A 1 87 ? -3.248 -6.198 -3.839 1.00 98.69 87 TYR A N 1
ATOM 665 C CA . TYR A 1 87 ? -2.872 -7.406 -4.568 1.00 98.69 87 TYR A CA 1
ATOM 666 C C . TYR A 1 87 ? -3.372 -7.384 -6.020 1.00 98.69 87 TYR A C 1
ATOM 668 O O . TYR A 1 87 ? -2.621 -7.679 -6.956 1.00 98.69 87 TYR A O 1
ATOM 676 N N . ASN A 1 88 ? -4.655 -7.072 -6.215 1.00 98.62 88 ASN A N 1
ATOM 677 C CA . ASN A 1 88 ? -5.309 -6.990 -7.515 1.00 98.62 88 ASN A CA 1
ATOM 678 C C . ASN A 1 88 ? -6.522 -6.038 -7.463 1.00 98.62 88 ASN A C 1
ATOM 680 O O . ASN A 1 88 ? -7.657 -6.494 -7.285 1.00 98.62 88 ASN A O 1
ATOM 684 N N . PRO A 1 89 ? -6.330 -4.736 -7.722 1.00 98.31 89 PRO A N 1
ATOM 685 C CA . PRO A 1 89 ? -7.412 -3.758 -7.627 1.00 98.31 89 PRO A CA 1
ATOM 686 C C . PRO A 1 89 ? -8.494 -3.967 -8.698 1.00 98.31 89 PRO A C 1
ATOM 688 O O . PRO A 1 89 ? -9.639 -3.559 -8.506 1.00 98.31 89 PRO A O 1
ATOM 691 N N . HIS A 1 90 ? -8.182 -4.675 -9.791 1.00 98.06 90 HIS A N 1
ATOM 692 C CA . HIS A 1 90 ? -9.143 -4.989 -10.853 1.00 98.06 90 HIS A CA 1
ATOM 693 C C . HIS A 1 90 ? -10.248 -5.956 -10.405 1.00 98.06 90 HIS A C 1
ATOM 695 O O . HIS A 1 90 ? -11.254 -6.078 -11.098 1.00 98.06 90 HIS A O 1
ATOM 701 N N . ALA A 1 91 ? -10.082 -6.639 -9.264 1.00 97.38 91 ALA A N 1
ATOM 702 C CA . ALA A 1 91 ? -11.133 -7.470 -8.679 1.00 97.38 91 ALA A CA 1
ATOM 703 C C . ALA A 1 91 ? -12.316 -6.641 -8.140 1.00 97.38 91 ALA A C 1
ATOM 705 O O . ALA A 1 91 ? -13.431 -7.149 -8.081 1.00 97.38 91 ALA A O 1
ATOM 706 N N . TYR A 1 92 ? -12.081 -5.371 -7.789 1.00 97.12 92 TYR A N 1
ATOM 707 C CA . TYR A 1 92 ? -13.113 -4.437 -7.324 1.00 97.12 92 TYR A CA 1
ATOM 708 C C . TYR A 1 92 ? -13.438 -3.353 -8.349 1.00 97.12 92 TYR A C 1
ATOM 710 O O . TYR A 1 92 ? -14.580 -2.909 -8.442 1.00 97.12 92 TYR A O 1
ATOM 718 N N . PHE A 1 93 ? -12.435 -2.923 -9.116 1.00 97.44 93 PHE A N 1
ATOM 719 C CA . PHE A 1 93 ? -12.535 -1.790 -10.028 1.00 97.44 93 PHE A CA 1
ATOM 720 C C . PHE A 1 93 ? -12.070 -2.202 -11.423 1.00 97.44 93 PHE A C 1
ATOM 722 O O . PHE A 1 93 ? -10.876 -2.167 -11.734 1.00 97.44 93 PHE A O 1
ATOM 729 N N . ALA A 1 94 ? -13.010 -2.607 -12.279 1.00 96.94 94 ALA A N 1
ATOM 730 C CA . ALA A 1 94 ? -12.695 -2.980 -13.654 1.00 96.94 94 ALA A CA 1
ATOM 731 C C . ALA A 1 94 ? -11.937 -1.843 -14.367 1.00 96.94 94 ALA A C 1
ATOM 733 O O . ALA A 1 94 ? -12.325 -0.681 -14.287 1.00 96.94 94 ALA A O 1
ATOM 734 N N . CYS A 1 95 ? -10.845 -2.194 -15.052 1.00 95.94 95 CYS A N 1
ATOM 735 C CA . CYS A 1 95 ? -10.011 -1.264 -15.827 1.00 95.94 95 CYS A CA 1
ATOM 736 C C . CYS A 1 95 ? -9.395 -0.089 -15.038 1.00 95.94 95 CYS A C 1
ATOM 738 O O . CYS A 1 95 ? -9.004 0.905 -15.646 1.00 95.94 95 CYS A O 1
ATOM 740 N N . THR A 1 96 ? -9.258 -0.200 -13.712 1.00 97.94 96 THR A N 1
ATOM 741 C CA . THR A 1 96 ? -8.498 0.775 -12.912 1.00 97.94 96 THR A CA 1
ATOM 742 C C . THR A 1 96 ? -7.045 0.913 -13.379 1.00 97.94 96 THR A C 1
ATOM 744 O O . THR A 1 96 ? -6.443 -0.033 -13.887 1.00 97.94 96 THR A O 1
ATOM 747 N N . HIS A 1 97 ? -6.469 2.100 -13.174 1.00 97.31 97 HIS A N 1
ATOM 748 C CA . HIS A 1 97 ? -5.060 2.382 -13.458 1.00 97.31 97 HIS A CA 1
ATOM 749 C C . HIS A 1 97 ? -4.109 1.906 -12.353 1.00 97.31 97 HIS A C 1
ATOM 751 O O . HIS A 1 97 ? -2.895 1.904 -12.554 1.00 97.31 97 HIS A O 1
ATOM 757 N N . MET A 1 98 ? -4.630 1.508 -11.187 1.00 98.38 98 MET A N 1
ATOM 758 C CA . MET A 1 98 ? -3.7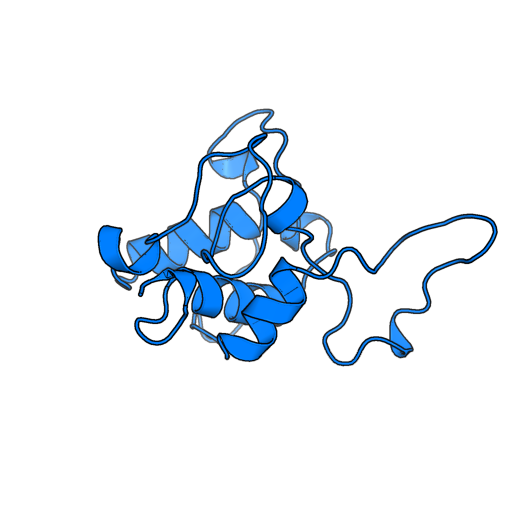96 0.989 -10.106 1.00 98.38 98 MET A CA 1
ATOM 759 C C . MET A 1 98 ? -3.172 -0.361 -10.525 1.00 98.38 98 MET A C 1
ATOM 761 O O . MET A 1 98 ? -3.909 -1.272 -10.908 1.00 98.38 98 MET A O 1
ATOM 765 N N . PRO A 1 99 ? -1.837 -0.529 -10.460 1.00 97.69 99 PRO A N 1
ATOM 766 C CA . PRO A 1 99 ? -1.188 -1.765 -10.886 1.00 97.69 99 PRO A CA 1
ATOM 767 C C . PRO A 1 99 ? -1.610 -2.987 -10.060 1.00 97.69 99 PRO A C 1
ATOM 769 O O . PRO A 1 99 ? -1.877 -2.904 -8.864 1.00 97.69 99 PRO A O 1
ATOM 772 N N . ARG A 1 100 ? -1.595 -4.164 -10.692 1.00 97.81 100 ARG A N 1
ATOM 773 C CA . ARG A 1 100 ? -1.860 -5.460 -10.045 1.00 97.81 100 ARG A CA 1
ATOM 774 C C . ARG A 1 100 ? -0.601 -5.984 -9.353 1.00 97.81 100 ARG A C 1
ATOM 776 O O . ARG A 1 100 ? 0.003 -6.945 -9.823 1.00 97.81 100 ARG A O 1
ATOM 783 N N . LEU A 1 101 ? -0.178 -5.305 -8.286 1.00 98.12 101 LEU A N 1
ATOM 784 C CA . LEU A 1 101 ? 1.139 -5.491 -7.665 1.00 98.12 101 LEU A CA 1
ATOM 785 C C . LEU A 1 101 ? 1.379 -6.935 -7.205 1.00 98.12 101 LEU A C 1
ATOM 787 O O . LEU A 1 101 ? 2.402 -7.524 -7.545 1.00 98.12 101 LEU A O 1
ATOM 791 N N . GLY A 1 102 ? 0.417 -7.530 -6.500 1.00 97.94 102 GLY A N 1
ATOM 792 C CA . GLY A 1 102 ? 0.520 -8.921 -6.051 1.00 97.94 102 GLY A CA 1
ATOM 793 C C . GLY A 1 102 ? 0.302 -9.930 -7.180 1.00 97.94 102 GLY A C 1
ATOM 794 O O . GLY A 1 102 ? 1.069 -10.878 -7.327 1.00 97.94 102 GLY A O 1
ATOM 795 N N . ALA A 1 103 ? -0.717 -9.723 -8.021 1.00 98.00 103 ALA A N 1
ATOM 796 C CA . ALA A 1 103 ? -1.053 -10.686 -9.076 1.00 98.00 103 ALA A CA 1
ATOM 797 C C . ALA A 1 103 ? 0.009 -10.784 -10.184 1.00 98.00 103 ALA A C 1
ATOM 799 O O . ALA A 1 103 ? 0.154 -11.846 -10.783 1.00 98.00 103 ALA A O 1
ATOM 800 N N . ASN A 1 104 ? 0.750 -9.703 -10.443 1.00 97.06 104 ASN A N 1
ATOM 801 C CA . ASN A 1 104 ? 1.866 -9.693 -11.392 1.00 97.06 104 ASN A CA 1
ATOM 802 C C . ASN A 1 104 ? 3.213 -10.043 -10.735 1.00 97.06 104 ASN A C 1
ATOM 804 O O . ASN A 1 104 ? 4.238 -9.983 -11.407 1.00 97.06 104 ASN A O 1
ATOM 808 N N . GLY A 1 105 ? 3.230 -10.378 -9.439 1.00 95.50 105 GLY A N 1
ATOM 809 C CA . GLY A 1 105 ? 4.454 -10.735 -8.719 1.00 95.50 105 GLY A CA 1
ATOM 810 C C . GLY A 1 105 ? 5.444 -9.582 -8.539 1.00 95.50 105 GLY A C 1
ATOM 811 O O . GLY A 1 105 ? 6.632 -9.841 -8.384 1.00 95.50 105 GLY A O 1
ATOM 812 N N . ILE A 1 106 ? 4.972 -8.330 -8.576 1.00 95.62 106 ILE A N 1
ATOM 813 C CA . ILE A 1 106 ? 5.796 -7.142 -8.296 1.00 95.62 106 ILE A CA 1
ATOM 814 C C . ILE A 1 106 ? 6.068 -7.044 -6.795 1.00 95.62 106 ILE A C 1
ATOM 816 O O . ILE A 1 106 ? 7.185 -6.732 -6.397 1.00 95.62 106 ILE A O 1
ATOM 820 N N . LEU A 1 107 ? 5.043 -7.314 -5.976 1.00 97.38 107 LEU A N 1
ATOM 821 C CA . LEU A 1 107 ? 5.153 -7.354 -4.521 1.00 97.38 107 LEU A CA 1
ATOM 822 C C . LEU A 1 107 ? 4.787 -8.736 -3.974 1.00 97.38 107 LEU A C 1
ATOM 824 O O . LEU A 1 107 ? 3.801 -9.349 -4.396 1.00 97.38 107 LEU A O 1
ATOM 828 N N . THR A 1 108 ? 5.554 -9.202 -2.992 1.00 96.88 108 THR A N 1
ATOM 829 C CA . THR A 1 108 ? 5.253 -10.398 -2.201 1.00 96.88 108 THR A CA 1
ATOM 830 C C . THR A 1 108 ? 4.123 -10.124 -1.205 1.00 96.88 108 THR A C 1
ATOM 832 O O . THR A 1 108 ? 3.792 -8.978 -0.901 1.00 96.88 108 THR A O 1
ATOM 835 N N . SER A 1 109 ? 3.524 -11.183 -0.648 1.00 97.38 109 SER A N 1
ATOM 836 C CA . SER A 1 109 ? 2.486 -11.011 0.385 1.00 97.38 109 SER A CA 1
ATOM 837 C C . SER A 1 109 ? 3.017 -10.336 1.653 1.00 97.38 109 SER A C 1
ATOM 839 O O . SER A 1 109 ? 2.266 -9.626 2.312 1.00 97.38 109 SER A O 1
ATOM 841 N N . GLU A 1 110 ? 4.300 -10.520 1.961 1.00 97.19 110 GLU A N 1
ATOM 842 C CA . GLU A 1 110 ? 4.987 -9.860 3.073 1.00 97.19 110 GLU A CA 1
ATOM 843 C C . GLU A 1 110 ? 5.199 -8.365 2.795 1.00 97.19 110 GLU A C 1
ATOM 845 O O . GLU A 1 110 ? 4.820 -7.520 3.597 1.00 97.19 110 GLU A O 1
ATOM 850 N N . GLN A 1 111 ? 5.679 -7.987 1.609 1.00 98.00 111 GLN A N 1
ATOM 851 C CA . GLN A 1 111 ? 5.775 -6.567 1.241 1.00 98.00 111 GLN A CA 1
ATOM 852 C C . GLN A 1 111 ? 4.402 -5.876 1.279 1.00 98.00 111 GLN A C 1
ATOM 854 O O . GLN A 1 111 ? 4.279 -4.737 1.737 1.00 98.00 111 GLN A O 1
ATOM 859 N N . ILE A 1 112 ? 3.347 -6.574 0.845 1.00 98.56 112 ILE A N 1
ATOM 860 C CA . ILE A 1 112 ? 1.971 -6.074 0.946 1.00 98.56 112 ILE A CA 1
ATOM 861 C C . ILE A 1 112 ? 1.553 -5.911 2.415 1.00 98.56 112 ILE A C 1
ATOM 863 O O . ILE A 1 112 ? 0.948 -4.890 2.735 1.00 98.56 112 ILE A O 1
ATOM 867 N N . SER A 1 113 ? 1.885 -6.844 3.316 1.00 98.50 113 SER A N 1
ATOM 868 C CA . SER A 1 113 ? 1.537 -6.728 4.744 1.00 98.50 113 SER A CA 1
ATOM 869 C C . SER A 1 113 ? 2.193 -5.510 5.402 1.00 98.50 113 SER A C 1
ATOM 871 O O . SER A 1 113 ? 1.553 -4.815 6.197 1.00 98.50 113 SER A O 1
ATOM 873 N N . HIS A 1 114 ? 3.429 -5.184 5.018 1.00 98.75 114 HIS A N 1
ATOM 874 C CA . HIS A 1 114 ? 4.114 -3.965 5.442 1.00 98.75 114 HIS A CA 1
ATOM 875 C C . HIS A 1 114 ? 3.410 -2.701 4.932 1.00 98.75 114 HIS A C 1
ATOM 877 O O . HIS A 1 114 ? 3.128 -1.791 5.713 1.00 98.75 114 HIS A O 1
ATOM 883 N N . ILE A 1 115 ? 3.060 -2.636 3.642 1.00 98.75 115 ILE A N 1
ATOM 884 C CA . ILE A 1 115 ? 2.321 -1.489 3.076 1.00 98.75 115 ILE A CA 1
ATOM 885 C C . ILE A 1 115 ? 0.943 -1.346 3.736 1.00 98.75 115 ILE A C 1
ATOM 887 O O . ILE A 1 115 ? 0.513 -0.232 4.038 1.00 98.75 115 ILE A O 1
ATOM 891 N N . MET A 1 116 ? 0.258 -2.456 4.011 1.00 98.75 116 MET A N 1
ATOM 892 C CA . MET A 1 116 ? -0.994 -2.438 4.764 1.00 98.75 116 MET A CA 1
ATOM 893 C C . MET A 1 116 ? -0.804 -1.842 6.156 1.00 98.75 116 MET A C 1
ATOM 895 O O . MET A 1 116 ? -1.605 -0.999 6.552 1.00 98.75 116 MET A O 1
ATOM 899 N N . ALA A 1 117 ? 0.251 -2.226 6.879 1.00 98.81 117 ALA A N 1
ATOM 900 C CA . ALA A 1 117 ? 0.570 -1.633 8.176 1.00 98.81 117 ALA A CA 1
ATOM 901 C C . ALA A 1 117 ? 0.809 -0.127 8.051 1.00 98.81 117 ALA A C 1
ATOM 903 O O . ALA A 1 117 ? 0.279 0.650 8.837 1.00 98.81 117 ALA A O 1
ATOM 904 N N . TYR A 1 118 ? 1.499 0.320 7.001 1.00 98.81 118 TYR A N 1
ATOM 905 C CA . TYR A 1 118 ? 1.657 1.750 6.749 1.00 98.81 118 TYR A CA 1
ATOM 906 C C . TYR A 1 118 ? 0.323 2.483 6.542 1.00 98.81 118 TYR A C 1
ATOM 908 O O . TYR A 1 118 ? 0.176 3.617 6.989 1.00 98.81 118 TYR A O 1
ATOM 916 N N . LEU A 1 119 ? -0.676 1.854 5.927 1.00 98.75 119 LEU A N 1
ATOM 917 C CA . LEU A 1 119 ? -2.003 2.457 5.766 1.00 98.75 119 LEU A CA 1
ATOM 918 C C . LEU A 1 119 ? -2.863 2.387 7.036 1.00 98.75 119 LEU A C 1
ATOM 920 O O . LEU A 1 119 ? -3.667 3.287 7.280 1.00 98.75 119 LEU A O 1
ATOM 924 N N . LEU A 1 120 ? -2.733 1.322 7.825 1.00 98.69 120 LEU A N 1
ATOM 925 C CA . LEU A 1 120 ? -3.728 0.934 8.829 1.00 98.69 120 LEU A CA 1
ATOM 926 C C . LEU A 1 120 ? -3.263 1.053 10.284 1.00 98.69 120 LEU A C 1
ATOM 928 O O . LEU A 1 120 ? -4.110 1.200 11.162 1.00 98.69 120 LEU A O 1
ATOM 932 N N . ASP A 1 121 ? -1.959 0.999 10.551 1.00 98.25 121 ASP A N 1
ATOM 933 C CA . ASP A 1 121 ? -1.415 1.071 11.909 1.00 98.25 121 ASP A CA 1
ATOM 934 C C . ASP A 1 121 ? -1.700 2.458 12.531 1.00 98.25 121 ASP A C 1
ATOM 936 O O . ASP A 1 121 ? -1.389 3.477 11.899 1.00 98.25 121 ASP A O 1
ATOM 940 N N . PRO A 1 122 ? -2.278 2.543 13.747 1.00 97.25 122 PRO A N 1
ATOM 941 C CA . PRO A 1 122 ? -2.504 3.812 14.447 1.00 97.25 122 PRO A CA 1
ATOM 942 C C . PRO A 1 122 ? -1.235 4.645 14.684 1.00 97.25 122 PRO A C 1
ATOM 944 O O . PRO A 1 122 ? -1.314 5.870 14.815 1.00 97.25 122 PRO A O 1
ATOM 947 N N . GLU A 1 123 ? -0.068 4.003 14.741 1.00 97.50 123 GLU A N 1
ATOM 948 C CA . GLU A 1 123 ? 1.235 4.651 14.896 1.00 97.50 123 GLU A CA 1
ATOM 949 C C . GLU A 1 123 ? 1.854 5.116 13.578 1.00 97.50 123 GLU A C 1
ATOM 951 O O . GLU A 1 123 ? 2.770 5.941 13.590 1.00 97.50 123 GLU A O 1
ATOM 956 N N . SER A 1 124 ? 1.314 4.684 12.437 1.00 98.31 124 SER A N 1
ATOM 957 C CA . SER A 1 124 ? 1.748 5.179 11.135 1.00 98.31 124 SER A CA 1
ATOM 958 C C . SER A 1 124 ? 1.461 6.679 10.982 1.00 98.31 124 SER A C 1
ATOM 960 O O . SER A 1 124 ? 0.353 7.127 11.294 1.00 98.31 124 SER A O 1
ATOM 962 N N . PRO A 1 125 ? 2.386 7.467 10.396 1.00 98.12 125 PRO A N 1
ATOM 963 C CA . PRO A 1 125 ? 2.157 8.882 10.093 1.00 98.12 125 PRO A CA 1
ATOM 964 C C . PRO A 1 125 ? 1.019 9.114 9.087 1.00 98.12 125 PRO A C 1
ATOM 966 O O . PRO A 1 125 ? 0.545 10.237 8.965 1.00 98.12 125 PRO A O 1
ATOM 969 N N . VAL A 1 126 ? 0.544 8.077 8.383 1.00 98.44 126 VAL A N 1
ATOM 970 C CA . VAL A 1 126 ? -0.683 8.162 7.568 1.00 98.44 126 VAL A CA 1
ATOM 971 C C . VAL A 1 126 ? -1.901 8.479 8.437 1.00 98.44 126 VAL A C 1
ATOM 973 O O . VAL A 1 126 ? -2.828 9.126 7.963 1.00 98.44 126 VAL A O 1
ATOM 976 N N . ASN A 1 127 ? -1.907 8.032 9.695 1.00 97.75 127 ASN A N 1
ATOM 977 C CA . ASN A 1 127 ? -3.061 8.079 10.593 1.00 97.75 127 ASN A CA 1
ATOM 978 C C . ASN A 1 127 ? -2.944 9.130 11.711 1.00 97.75 127 ASN A C 1
ATOM 980 O O . ASN A 1 127 ? -3.809 9.164 12.592 1.00 97.75 127 ASN A O 1
ATOM 984 N N . LYS A 1 128 ? -1.905 9.973 11.679 1.00 93.75 128 LYS A N 1
ATOM 985 C CA . LYS A 1 128 ? -1.694 11.060 12.645 1.00 93.75 128 LYS A CA 1
ATOM 986 C C . LYS A 1 128 ? -2.422 12.341 12.234 1.00 93.75 128 LYS A C 1
ATOM 988 O O . LYS A 1 128 ? -2.535 12.606 11.018 1.00 93.75 128 LYS A O 1
#

Foldseek 3Di:
DDADDVGQAADALVLLVCLCCAQADDDDDPDHGDQVPDPQGHHQPNQADEAFFPVDHRHPVDYHLQQVQVVPPDDRVSSVVQLCCLQQVCVPPPPDPRDNCNVVVVDDSNSSSNNVCCSRPCPHSSND

Secondary structure (DSSP, 8-state):
--PPTT------HHHHHHHHH---S---SSS---GGG-TT-S---GGGT---STTS---SSSPP-TTHHHHH---HHHHHHHHHHHH-GGGTSTT-SS--TTTTTSS-HHHHHHHHHHHH-TTSGGG-

pLDDT: mean 96.16, std 3.52, range [82.25, 98.81]

Sequence (128 aa):
IRYPEGGIQLGDWKIGRELAWSGFGYRVGHKTDDHSLAENGPGGNCYNCHQLATDRTGGNIGPPLTGYGKLRGTSEPILKYTYEVIYNPHAYFACTHMPRLGANGILTSEQISHIMAYLLDPESPVNK